Protein AF-A0A932UWD7-F1 (afdb_monomer_lite)

pLDDT: mean 77.22, std 14.96, range [39.22, 92.88]

Foldseek 3Di:
DPPPPVVVVVLVVLLVVLLVVLVVCVVVLVLVSSLVSLVVSCVSPVLDLPSLQSNLSSCVSVVNNVVSVVSVVSSVVSVVVVVVVVVVVVVVVVVVVVVVPPPPPDD

Secondary structure (DSSP, 8-state):
-----HHHHHHHHHHHHHHHHHHHHHHTT-HHHHHHHHHHHHHH-TT-SHHHHHHHHHHHHTT-HHHHHHHHHHHHHHHHHHHHHHHHHHHHHHHHHHHTS------

Radius of gyration: 20.07 Å; chains: 1; bounding box: 45×32×65 Å

Sequence (107 aa):
MIATDPERNTEFHHLEQLLRDARAHLDAQRWAAAAALLREAMTLDPLAEKPPELMAQAQEGLGHTVEAQKYHKLAKANRDEQWKRKVEAEIRSRHELVGGVVKHELP

Structure (mmCIF, N/CA/C/O backbone):
data_AF-A0A932UWD7-F1
#
_entry.id   AF-A0A932UWD7-F1
#
loop_
_atom_site.group_PDB
_atom_site.id
_atom_site.type_symbol
_atom_site.label_atom_id
_atom_site.label_alt_id
_atom_site.label_comp_id
_atom_site.label_asym_id
_atom_site.label_entity_id
_atom_site.label_seq_id
_atom_site.pdbx_PDB_ins_code
_atom_site.Cartn_x
_atom_site.Cartn_y
_atom_site.Cartn_z
_atom_site.occupancy
_atom_site.B_iso_or_equiv
_atom_site.auth_seq_id
_atom_site.auth_comp_id
_atom_site.auth_asym_id
_atom_site.auth_atom_id
_atom_site.pdbx_PDB_model_num
ATOM 1 N N . MET A 1 1 ? 10.223 -23.704 -26.786 1.00 39.22 1 MET A N 1
ATOM 2 C CA . MET A 1 1 ? 9.030 -23.667 -25.918 1.00 39.22 1 MET A CA 1
ATOM 3 C C . MET A 1 1 ? 9.488 -23.078 -24.603 1.00 39.22 1 MET A C 1
ATOM 5 O O . MET A 1 1 ? 10.263 -23.723 -23.913 1.00 39.22 1 MET A O 1
ATOM 9 N N . ILE A 1 2 ? 9.159 -21.814 -24.339 1.00 48.22 2 ILE A N 1
ATOM 10 C CA . ILE A 1 2 ? 9.487 -21.189 -23.055 1.00 48.22 2 ILE A CA 1
ATOM 11 C C . ILE A 1 2 ? 8.533 -21.846 -22.063 1.00 48.22 2 ILE A C 1
ATOM 13 O O . ILE A 1 2 ? 7.324 -21.674 -22.189 1.00 48.22 2 ILE A O 1
ATOM 17 N N . ALA A 1 3 ? 9.062 -22.691 -21.182 1.00 45.78 3 ALA A N 1
ATOM 18 C CA . ALA A 1 3 ? 8.310 -23.206 -20.052 1.00 45.78 3 ALA A CA 1
ATOM 19 C C . ALA A 1 3 ? 7.967 -21.996 -19.181 1.00 45.78 3 ALA A C 1
ATOM 21 O O . ALA A 1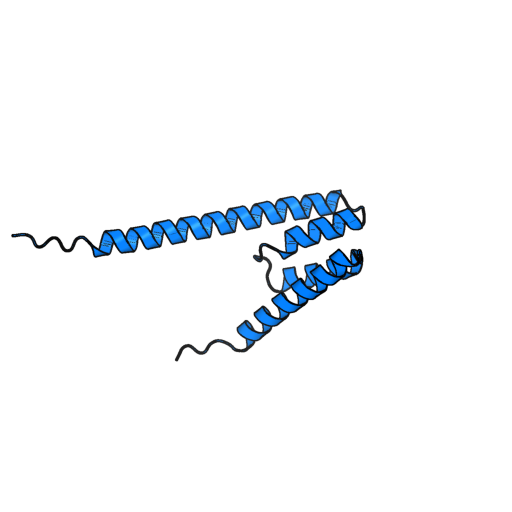 3 ? 8.801 -21.493 -18.435 1.00 45.78 3 ALA A O 1
ATOM 22 N N . THR A 1 4 ? 6.780 -21.437 -19.386 1.00 53.75 4 THR A N 1
ATOM 23 C CA . THR A 1 4 ? 6.223 -20.423 -18.505 1.00 53.75 4 THR A CA 1
ATOM 24 C C . THR A 1 4 ? 5.918 -21.147 -17.202 1.00 53.75 4 THR A C 1
ATOM 26 O O . THR A 1 4 ? 4.956 -21.908 -17.143 1.00 53.75 4 THR A O 1
ATOM 29 N N . ASP A 1 5 ? 6.796 -20.991 -16.212 1.00 55.09 5 ASP A N 1
ATOM 30 C CA . ASP A 1 5 ? 6.644 -21.539 -14.864 1.00 55.09 5 ASP A CA 1
ATOM 31 C C . ASP A 1 5 ? 5.194 -21.363 -14.369 1.00 55.09 5 ASP A C 1
ATOM 33 O O . ASP A 1 5 ? 4.750 -20.223 -14.177 1.00 55.09 5 ASP A O 1
ATOM 37 N N . PRO A 1 6 ? 4.423 -22.452 -14.183 1.00 58.97 6 PRO A N 1
ATOM 38 C CA . PRO A 1 6 ? 3.043 -22.359 -13.712 1.00 58.97 6 PRO A CA 1
ATOM 39 C C . PRO A 1 6 ? 2.968 -21.787 -12.290 1.00 58.97 6 PRO A C 1
ATOM 41 O O . PRO A 1 6 ? 1.971 -21.157 -11.937 1.00 58.97 6 PRO A O 1
ATOM 44 N N . GLU A 1 7 ? 4.036 -21.935 -11.500 1.00 57.88 7 GLU A N 1
ATOM 45 C CA . GLU A 1 7 ? 4.149 -21.361 -10.156 1.00 57.88 7 GLU A CA 1
ATOM 46 C C . GLU A 1 7 ? 4.166 -19.831 -10.206 1.00 57.88 7 GLU A C 1
ATOM 48 O O . GLU A 1 7 ? 3.309 -19.202 -9.588 1.00 57.88 7 GLU A O 1
ATOM 53 N N . ARG A 1 8 ? 4.993 -19.231 -11.077 1.00 55.97 8 ARG A N 1
ATOM 54 C CA . ARG A 1 8 ? 4.993 -17.773 -11.287 1.00 55.97 8 ARG A CA 1
ATOM 55 C C . ARG A 1 8 ? 3.626 -17.255 -11.711 1.00 55.97 8 ARG A C 1
ATOM 57 O O . ARG A 1 8 ? 3.178 -16.222 -11.226 1.00 55.97 8 ARG A O 1
ATOM 64 N N . ASN A 1 9 ? 2.941 -17.963 -12.608 1.00 61.06 9 ASN A N 1
ATOM 65 C CA . ASN A 1 9 ? 1.623 -17.531 -13.072 1.00 61.06 9 ASN A CA 1
ATOM 66 C C . ASN A 1 9 ? 0.576 -17.562 -11.941 1.00 61.06 9 ASN A C 1
ATOM 68 O O . ASN A 1 9 ? -0.303 -16.703 -11.889 1.00 61.06 9 ASN A O 1
ATOM 72 N N . THR A 1 10 ? 0.704 -18.510 -11.011 1.00 67.88 10 THR A N 1
ATOM 73 C CA . THR A 1 10 ? -0.186 -18.650 -9.850 1.00 67.88 10 THR A CA 1
ATOM 74 C C . THR A 1 10 ? 0.075 -17.560 -8.810 1.00 67.88 10 THR A C 1
ATOM 76 O O . THR A 1 10 ? -0.874 -16.961 -8.309 1.00 67.88 10 THR A O 1
ATOM 79 N N . GLU A 1 11 ? 1.341 -17.234 -8.539 1.00 72.19 11 GLU A N 1
ATOM 80 C CA . GLU A 1 11 ? 1.733 -16.157 -7.619 1.00 72.19 11 GLU A CA 1
ATOM 81 C C . GLU A 1 11 ? 1.246 -14.783 -8.102 1.00 72.19 11 GLU A C 1
ATOM 83 O O . GLU A 1 11 ? 0.709 -14.004 -7.312 1.00 72.19 11 GLU A O 1
ATOM 88 N N . PHE A 1 12 ? 1.342 -14.508 -9.410 1.00 73.25 12 PHE A N 1
ATOM 89 C CA . PHE A 1 12 ? 0.803 -13.279 -10.004 1.00 73.25 12 PHE A CA 1
ATOM 90 C C . PHE A 1 12 ? -0.721 -13.176 -9.853 1.00 73.25 12 PHE A C 1
ATOM 92 O O . PHE A 1 12 ? -1.224 -12.131 -9.440 1.00 73.25 12 PHE A O 1
ATOM 99 N N . HIS A 1 13 ? -1.459 -14.257 -10.127 1.00 78.75 13 HIS A N 1
ATOM 100 C CA . HIS A 1 13 ? -2.917 -14.271 -9.951 1.00 78.75 13 HIS A CA 1
ATOM 101 C C . HIS A 1 13 ? -3.312 -14.124 -8.476 1.00 78.75 13 HIS A C 1
ATOM 103 O O . HIS A 1 13 ? -4.279 -13.433 -8.153 1.00 78.75 13 HIS A O 1
ATOM 109 N N . HIS A 1 14 ? -2.546 -14.734 -7.572 1.00 83.50 14 HIS A N 1
ATOM 110 C CA . HIS A 1 14 ? -2.770 -14.634 -6.137 1.00 83.50 14 HIS A CA 1
ATOM 111 C C . HIS A 1 14 ? -2.550 -13.204 -5.621 1.00 83.50 14 HIS A C 1
ATOM 113 O O . HIS A 1 14 ? -3.391 -12.679 -4.888 1.00 83.50 14 HIS A O 1
ATOM 119 N N . LEU A 1 15 ? -1.486 -12.532 -6.073 1.00 85.25 15 LEU A N 1
ATOM 120 C CA . LEU A 1 15 ? -1.225 -11.124 -5.772 1.00 85.25 15 LEU A CA 1
ATOM 121 C C . LEU A 1 15 ? -2.356 -10.210 -6.265 1.00 85.25 15 LEU A C 1
ATOM 123 O O . LEU A 1 15 ? -2.815 -9.338 -5.523 1.00 85.25 15 LEU A O 1
ATOM 127 N N . GLU A 1 16 ? -2.822 -10.394 -7.504 1.00 85.81 16 GLU A N 1
ATOM 128 C CA . GLU A 1 16 ? -3.934 -9.605 -8.046 1.00 85.81 16 GLU A CA 1
ATOM 129 C C . GLU A 1 16 ? -5.218 -9.788 -7.232 1.00 85.81 16 GLU A C 1
ATOM 131 O O . GLU A 1 16 ? -5.937 -8.816 -6.978 1.00 85.81 16 GLU A O 1
ATOM 136 N N . GLN A 1 17 ? -5.489 -11.014 -6.785 1.00 88.81 17 GLN A N 1
ATOM 137 C CA . GLN A 1 17 ? -6.650 -11.319 -5.961 1.00 88.81 17 GLN A CA 1
ATOM 138 C C . GLN A 1 17 ? -6.552 -10.662 -4.576 1.00 88.81 17 GLN A C 1
ATOM 140 O O . GLN A 1 17 ? -7.492 -9.981 -4.165 1.00 88.81 17 GLN A O 1
ATOM 145 N N . LEU A 1 18 ? -5.392 -10.745 -3.916 1.00 90.31 18 LEU A N 1
ATOM 146 C CA . LEU A 1 18 ? -5.129 -10.064 -2.641 1.00 90.31 18 LEU A CA 1
ATOM 147 C C . LEU A 1 18 ? -5.306 -8.545 -2.748 1.00 90.31 18 LEU A C 1
ATOM 149 O O . LEU A 1 18 ? -5.923 -7.927 -1.880 1.00 90.31 18 LEU A O 1
ATOM 153 N N . LEU A 1 19 ? -4.810 -7.930 -3.825 1.00 88.88 19 LEU A N 1
ATOM 154 C CA . LEU A 1 19 ? -4.974 -6.494 -4.066 1.00 88.88 19 LEU A CA 1
ATOM 155 C C . LEU A 1 19 ? -6.440 -6.107 -4.290 1.00 88.88 19 LEU A C 1
ATOM 157 O O . LEU A 1 19 ? -6.877 -5.043 -3.841 1.00 88.88 19 LEU A O 1
ATOM 161 N N . ARG A 1 20 ? -7.203 -6.959 -4.979 1.00 90.56 20 ARG A N 1
ATOM 162 C CA . ARG A 1 20 ? -8.631 -6.748 -5.225 1.00 90.56 20 ARG A CA 1
ATOM 163 C C . ARG A 1 20 ? -9.438 -6.821 -3.932 1.00 90.56 20 ARG A C 1
ATOM 165 O O . ARG A 1 20 ? -10.239 -5.924 -3.674 1.00 90.56 20 ARG A O 1
ATOM 172 N N . ASP A 1 21 ? -9.180 -7.833 -3.111 1.00 91.31 21 ASP A N 1
ATOM 173 C CA . ASP A 1 21 ? -9.848 -8.008 -1.822 1.00 91.31 21 ASP A CA 1
ATOM 174 C C . ASP A 1 21 ? -9.462 -6.886 -0.854 1.00 91.31 21 ASP A C 1
ATOM 176 O O . ASP A 1 21 ? -10.334 -6.270 -0.236 1.00 91.31 21 ASP A O 1
ATOM 180 N N . ALA A 1 22 ? -8.178 -6.517 -0.793 1.00 90.00 22 ALA A N 1
ATOM 181 C CA . ALA A 1 22 ? -7.719 -5.377 -0.005 1.00 90.00 22 ALA A CA 1
ATOM 182 C C . ALA A 1 22 ? -8.447 -4.083 -0.393 1.00 90.00 22 ALA A C 1
ATOM 184 O O . ALA A 1 22 ? -8.866 -3.328 0.486 1.00 90.00 22 ALA A O 1
ATOM 185 N N . ARG A 1 23 ? -8.655 -3.838 -1.694 1.00 90.44 23 ARG A N 1
ATOM 186 C CA . ARG A 1 23 ? -9.404 -2.671 -2.178 1.00 90.44 23 ARG A CA 1
ATOM 187 C C . ARG A 1 23 ? -10.862 -2.701 -1.725 1.00 90.44 23 ARG A C 1
ATOM 189 O O . ARG A 1 23 ? -11.340 -1.701 -1.201 1.00 90.44 23 ARG A O 1
ATOM 196 N N . ALA A 1 24 ? -11.531 -3.846 -1.843 1.00 92.88 24 ALA A N 1
ATOM 197 C CA . ALA A 1 24 ? -12.899 -4.008 -1.355 1.00 92.88 24 ALA A CA 1
ATOM 198 C C . ALA A 1 24 ? -13.000 -3.755 0.163 1.00 92.88 24 ALA A C 1
ATOM 200 O O . ALA A 1 24 ? -13.954 -3.138 0.637 1.00 92.88 24 ALA A O 1
ATOM 201 N N . HIS A 1 25 ? -11.992 -4.177 0.932 1.00 91.19 25 HIS A N 1
ATOM 202 C CA . HIS A 1 25 ? -11.908 -3.887 2.361 1.00 91.19 25 HIS A CA 1
ATOM 203 C C . HIS A 1 25 ? -11.653 -2.404 2.663 1.00 91.19 25 HIS A C 1
ATOM 205 O O . HIS A 1 25 ? -12.248 -1.893 3.611 1.00 91.19 25 HIS A O 1
ATOM 211 N N . LEU A 1 26 ? -10.830 -1.706 1.872 1.00 90.00 26 LEU A N 1
ATOM 212 C CA . LEU A 1 26 ? -10.634 -0.253 1.990 1.00 90.00 26 LEU A CA 1
ATOM 213 C C . LEU A 1 26 ? -11.933 0.515 1.719 1.00 90.00 26 LEU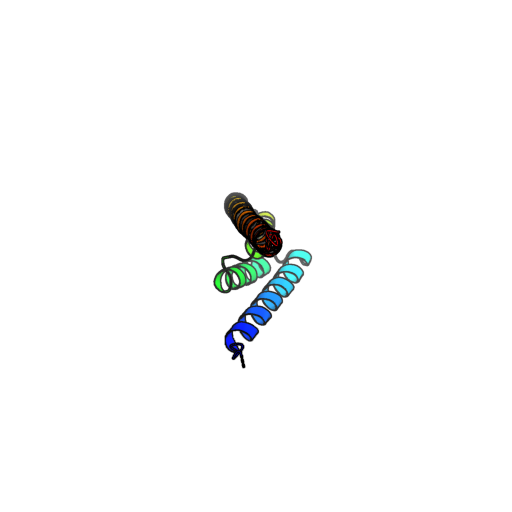 A C 1
ATOM 215 O O . LEU A 1 26 ? -12.298 1.381 2.509 1.00 90.00 26 LEU A O 1
ATOM 219 N N . ASP A 1 27 ? -12.657 0.161 0.655 1.00 91.00 27 ASP A N 1
ATOM 220 C CA . ASP A 1 27 ? -13.936 0.796 0.308 1.00 91.00 27 ASP A CA 1
ATOM 221 C C . ASP A 1 27 ? -15.002 0.544 1.391 1.00 91.00 27 ASP A C 1
ATOM 223 O O . ASP A 1 27 ? -15.807 1.420 1.705 1.00 91.00 27 ASP A O 1
ATOM 227 N N . ALA A 1 28 ? -14.960 -0.625 2.038 1.00 92.81 28 ALA A N 1
ATOM 228 C CA . ALA A 1 28 ? -15.797 -0.961 3.189 1.00 92.81 28 ALA A CA 1
ATOM 229 C C . ALA A 1 28 ? -15.289 -0.390 4.532 1.00 92.81 28 ALA A C 1
ATOM 231 O O . ALA A 1 28 ? -15.812 -0.770 5.582 1.00 92.81 28 ALA A O 1
ATOM 232 N N . GLN A 1 29 ? -14.257 0.465 4.528 1.00 90.31 29 GLN A N 1
ATOM 233 C CA . GLN A 1 29 ? -13.607 1.042 5.718 1.00 90.31 29 GLN A CA 1
ATOM 234 C C . GLN A 1 29 ? -13.077 0.001 6.724 1.00 90.31 29 GLN A C 1
ATOM 236 O O . GLN A 1 29 ? -12.881 0.275 7.909 1.00 90.31 29 GLN A O 1
ATOM 241 N N . ARG A 1 30 ? -12.812 -1.224 6.265 1.00 92.25 30 ARG A N 1
ATOM 242 C CA . ARG A 1 30 ? -12.235 -2.316 7.060 1.00 92.25 30 ARG A CA 1
ATOM 243 C C . ARG A 1 30 ? -10.712 -2.237 7.021 1.00 92.25 30 ARG A C 1
ATOM 245 O O . ARG A 1 30 ? -10.040 -3.133 6.510 1.00 92.25 30 ARG A O 1
ATOM 252 N N . TRP A 1 31 ? -10.170 -1.164 7.586 1.00 90.19 31 TRP A N 1
ATOM 253 C CA . TRP A 1 31 ? -8.754 -0.803 7.479 1.00 90.19 31 TRP A CA 1
ATOM 254 C C . TRP A 1 31 ? -7.792 -1.890 7.978 1.00 90.19 31 TRP A C 1
ATOM 256 O O . TRP A 1 31 ? -6.807 -2.193 7.312 1.00 90.19 31 TRP A O 1
ATOM 266 N N . ALA A 1 32 ? -8.100 -2.537 9.107 1.00 90.44 32 ALA A N 1
ATOM 267 C CA . ALA A 1 32 ? -7.262 -3.603 9.664 1.00 90.44 32 ALA A CA 1
ATOM 268 C C . ALA A 1 32 ? -7.207 -4.850 8.762 1.00 90.44 32 ALA A C 1
ATOM 270 O O . ALA A 1 32 ? -6.145 -5.444 8.589 1.00 90.44 32 ALA A O 1
ATOM 271 N N . ALA A 1 33 ? -8.340 -5.223 8.156 1.00 90.62 33 ALA A N 1
ATOM 272 C CA . ALA A 1 33 ? -8.409 -6.351 7.227 1.00 90.62 33 ALA A CA 1
ATOM 273 C C . ALA A 1 33 ? -7.664 -6.038 5.922 1.00 90.62 33 ALA A C 1
ATOM 275 O O . ALA A 1 33 ? -6.889 -6.862 5.443 1.00 90.62 33 ALA A O 1
ATOM 276 N N . ALA A 1 34 ? -7.830 -4.818 5.397 1.00 91.25 34 ALA A N 1
ATOM 277 C CA . ALA A 1 34 ? -7.072 -4.352 4.241 1.00 91.25 34 ALA A CA 1
ATOM 278 C C . ALA A 1 34 ? -5.557 -4.376 4.508 1.00 91.25 34 ALA A C 1
ATOM 280 O O . ALA A 1 34 ? -4.799 -4.879 3.686 1.00 91.25 34 ALA A O 1
ATOM 281 N N . ALA A 1 35 ? -5.112 -3.902 5.676 1.00 90.25 35 ALA A N 1
ATOM 282 C CA . ALA A 1 35 ? -3.697 -3.886 6.043 1.00 90.25 35 ALA A CA 1
ATOM 283 C C . ALA A 1 35 ? -3.076 -5.294 6.123 1.00 90.25 35 ALA A C 1
ATOM 285 O O . ALA A 1 35 ? -1.918 -5.476 5.745 1.00 90.25 35 ALA A O 1
ATOM 286 N N . ALA A 1 36 ? -3.832 -6.295 6.588 1.00 92.00 36 ALA A N 1
ATOM 287 C CA . ALA A 1 36 ? -3.373 -7.683 6.624 1.00 92.00 36 ALA A CA 1
ATOM 288 C C . ALA A 1 36 ? -3.136 -8.237 5.209 1.00 92.00 36 ALA A C 1
ATOM 290 O O . ALA A 1 36 ? -2.048 -8.735 4.923 1.00 92.00 36 ALA A O 1
ATOM 291 N N . LEU A 1 37 ? -4.108 -8.053 4.310 1.00 91.50 37 LEU A N 1
ATOM 292 C CA . LEU A 1 37 ? -4.019 -8.493 2.912 1.00 91.50 37 LEU A CA 1
ATOM 293 C C . LEU A 1 37 ? -2.892 -7.777 2.154 1.00 91.50 37 LEU A C 1
ATOM 295 O O . LEU A 1 37 ? -2.169 -8.387 1.372 1.00 91.50 37 LEU A O 1
ATOM 299 N N . LEU A 1 38 ? -2.697 -6.482 2.414 1.00 89.69 38 LEU A N 1
ATOM 300 C CA . LEU A 1 38 ? -1.634 -5.697 1.783 1.00 89.69 38 LEU A CA 1
ATOM 301 C C . LEU A 1 38 ? -0.241 -6.108 2.261 1.00 89.69 38 LEU A C 1
ATOM 303 O O . LEU A 1 38 ? 0.696 -6.102 1.467 1.00 89.69 38 LEU A O 1
ATOM 307 N N . ARG A 1 39 ? -0.090 -6.511 3.527 1.00 89.62 39 ARG A N 1
ATOM 308 C CA . ARG A 1 39 ? 1.175 -7.059 4.036 1.00 89.62 39 ARG A CA 1
ATOM 309 C C . ARG A 1 39 ? 1.527 -8.387 3.357 1.00 89.62 39 ARG A C 1
ATOM 311 O O . ARG A 1 39 ? 2.697 -8.621 3.058 1.00 89.62 39 ARG A O 1
ATOM 318 N N . GLU A 1 40 ? 0.532 -9.225 3.092 1.00 88.88 40 GLU A N 1
ATOM 319 C CA . GLU A 1 40 ? 0.709 -10.478 2.354 1.00 88.88 40 GLU A CA 1
ATOM 320 C C . GLU A 1 40 ? 1.080 -10.205 0.889 1.00 88.88 40 GLU A C 1
ATOM 322 O O . GLU A 1 40 ? 2.089 -10.712 0.402 1.00 88.88 40 GLU A O 1
ATOM 327 N N . ALA A 1 41 ? 0.380 -9.272 0.237 1.00 87.69 41 ALA A N 1
ATOM 328 C CA . ALA A 1 41 ? 0.710 -8.809 -1.111 1.00 87.69 41 ALA A CA 1
ATOM 329 C C . ALA A 1 41 ? 2.146 -8.254 -1.219 1.00 87.69 41 ALA A C 1
ATOM 331 O O . ALA A 1 41 ? 2.863 -8.579 -2.161 1.00 87.69 41 ALA A O 1
ATOM 332 N N . MET A 1 42 ? 2.602 -7.468 -0.236 1.00 85.31 42 MET A N 1
ATOM 333 C CA . MET A 1 42 ? 3.981 -6.952 -0.184 1.00 85.31 42 MET A CA 1
ATOM 334 C C . MET A 1 42 ? 5.034 -8.040 0.058 1.00 85.31 42 MET A C 1
ATOM 336 O O . MET A 1 42 ? 6.204 -7.827 -0.250 1.00 85.31 42 MET A O 1
ATOM 340 N N . THR A 1 43 ? 4.645 -9.177 0.638 1.00 86.69 43 THR A N 1
ATOM 341 C CA . THR A 1 43 ? 5.546 -10.320 0.849 1.00 86.69 43 THR A CA 1
ATOM 342 C C . THR A 1 43 ? 5.729 -11.111 -0.444 1.00 86.69 43 THR A C 1
ATOM 344 O O . THR A 1 43 ? 6.835 -11.566 -0.722 1.00 86.69 43 THR A O 1
ATOM 347 N N . LEU A 1 44 ? 4.663 -11.229 -1.241 1.00 84.31 44 LEU A N 1
ATOM 348 C CA . LEU A 1 44 ? 4.689 -11.878 -2.552 1.00 84.31 44 LEU A CA 1
ATOM 349 C C . LEU A 1 44 ? 5.424 -11.033 -3.597 1.00 84.31 44 LEU A C 1
ATOM 351 O O . LEU A 1 44 ? 6.265 -11.552 -4.324 1.00 84.31 44 LEU A O 1
ATOM 355 N N . ASP A 1 45 ? 5.140 -9.728 -3.654 1.00 79.75 45 ASP A N 1
ATOM 356 C CA . ASP A 1 45 ? 5.842 -8.796 -4.539 1.00 79.75 45 ASP A CA 1
ATOM 357 C C . ASP A 1 45 ? 6.199 -7.483 -3.816 1.00 79.75 45 ASP A C 1
ATOM 359 O O . ASP A 1 45 ? 5.401 -6.537 -3.768 1.00 79.75 45 ASP A O 1
ATOM 363 N N . PRO A 1 46 ? 7.431 -7.385 -3.284 1.00 73.25 46 PRO A N 1
ATOM 364 C CA . PRO A 1 46 ? 7.926 -6.175 -2.630 1.00 73.25 46 PRO A CA 1
ATOM 365 C C . PRO A 1 46 ? 8.095 -4.975 -3.578 1.00 73.25 46 PRO A C 1
ATOM 367 O O . PRO A 1 46 ? 8.174 -3.832 -3.118 1.00 73.25 46 PRO A O 1
ATOM 370 N N . LEU A 1 47 ? 8.195 -5.217 -4.892 1.00 70.00 47 LEU A N 1
ATOM 371 C CA . LEU A 1 47 ? 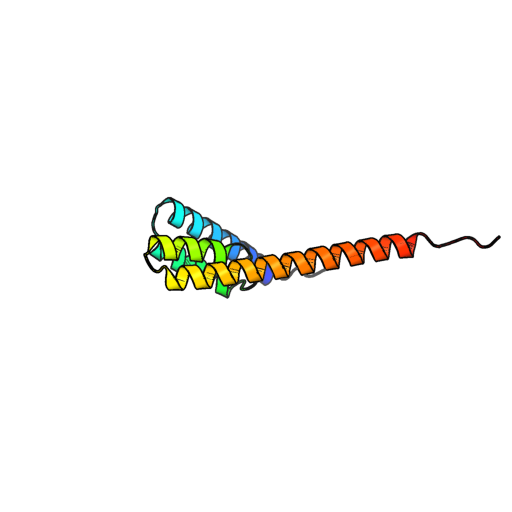8.459 -4.195 -5.911 1.00 70.00 47 LEU A CA 1
ATOM 372 C C . LEU A 1 47 ? 7.180 -3.665 -6.572 1.00 70.00 47 LEU A C 1
ATOM 374 O O . LEU A 1 47 ? 7.239 -2.723 -7.373 1.00 70.00 47 LEU A O 1
ATOM 378 N N . ALA A 1 48 ? 6.022 -4.229 -6.230 1.00 73.25 48 ALA A N 1
ATOM 379 C CA . ALA A 1 48 ? 4.741 -3.751 -6.712 1.00 73.25 48 ALA A CA 1
ATOM 380 C C . ALA A 1 48 ? 4.482 -2.297 -6.261 1.00 73.25 48 ALA A C 1
ATOM 382 O O . ALA A 1 48 ? 4.700 -1.915 -5.109 1.00 73.25 48 ALA A O 1
ATOM 383 N N . GLU A 1 49 ? 3.988 -1.464 -7.184 1.00 68.12 49 GLU A N 1
ATOM 384 C CA . GLU A 1 49 ? 3.756 -0.028 -6.938 1.00 68.12 49 GLU A CA 1
ATOM 385 C C . GLU A 1 49 ? 2.527 0.210 -6.041 1.00 68.12 49 GLU A C 1
ATOM 387 O O . GLU A 1 49 ? 2.508 1.114 -5.210 1.00 68.12 49 GLU A O 1
ATOM 392 N N . LYS A 1 50 ? 1.502 -0.639 -6.186 1.00 75.81 50 LYS A N 1
ATOM 393 C CA . LYS A 1 50 ? 0.179 -0.459 -5.567 1.00 75.81 50 LYS A CA 1
ATOM 394 C C . LYS A 1 50 ? 0.105 -0.824 -4.075 1.00 75.81 50 LYS A C 1
ATOM 396 O O . LYS A 1 50 ? -0.539 -0.074 -3.340 1.00 75.81 50 LYS A O 1
ATOM 401 N N . PRO A 1 51 ? 0.704 -1.930 -3.586 1.00 82.25 51 PRO A N 1
ATOM 402 C CA . PRO A 1 51 ? 0.535 -2.341 -2.192 1.00 82.25 51 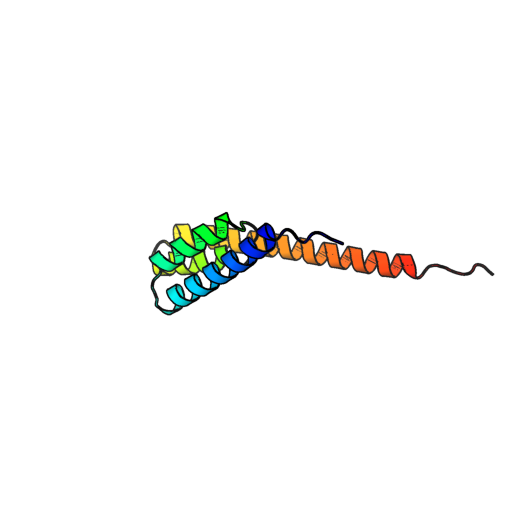PRO A CA 1
ATOM 403 C C . PRO A 1 51 ? 0.998 -1.305 -1.149 1.00 82.25 51 PRO A C 1
ATOM 405 O O . PRO A 1 51 ? 0.238 -1.063 -0.211 1.00 82.25 51 PRO A O 1
ATOM 408 N N . PRO A 1 52 ? 2.162 -0.631 -1.292 1.00 85.19 52 PRO A N 1
ATOM 409 C CA . PRO A 1 52 ? 2.607 0.371 -0.321 1.00 85.19 52 PRO A CA 1
ATOM 410 C C . PRO A 1 52 ? 1.687 1.598 -0.253 1.00 85.19 52 PRO A C 1
ATOM 412 O O . PRO A 1 52 ? 1.456 2.136 0.827 1.00 85.19 52 PRO A O 1
ATOM 415 N N . GLU A 1 53 ? 1.142 2.037 -1.391 1.00 86.12 53 GLU A N 1
ATOM 416 C CA . GLU A 1 53 ? 0.231 3.186 -1.463 1.00 86.12 53 GLU A CA 1
ATOM 417 C C . GLU A 1 53 ? -1.104 2.882 -0.767 1.00 86.12 53 GLU A C 1
ATOM 419 O O . GLU A 1 53 ? -1.571 3.657 0.069 1.00 86.12 53 GLU A O 1
ATOM 424 N N . LEU A 1 54 ? -1.674 1.704 -1.033 1.00 87.00 54 LEU A N 1
ATOM 425 C CA . LEU A 1 54 ? -2.890 1.230 -0.367 1.00 87.00 54 LEU A CA 1
ATOM 426 C C . LEU A 1 54 ? -2.664 0.984 1.133 1.00 87.00 54 LEU A C 1
ATOM 428 O O . LEU A 1 54 ? -3.565 1.207 1.941 1.00 87.00 54 LEU A O 1
ATOM 432 N N . MET A 1 55 ? -1.460 0.548 1.519 1.00 88.25 55 MET A N 1
ATOM 433 C CA . MET A 1 55 ? -1.104 0.306 2.919 1.00 88.25 55 MET A CA 1
ATOM 434 C C . MET A 1 55 ? -1.009 1.618 3.692 1.00 88.25 55 MET A C 1
ATOM 436 O O . MET A 1 55 ? -1.460 1.686 4.834 1.00 88.25 55 MET A O 1
ATOM 440 N N . ALA A 1 56 ?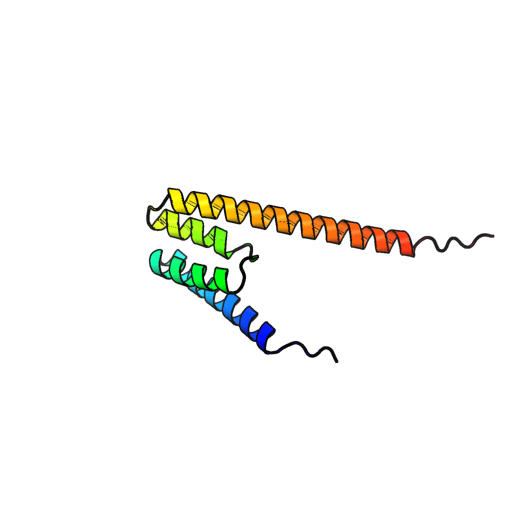 -0.483 2.676 3.068 1.00 88.06 56 ALA A N 1
ATOM 441 C CA . ALA A 1 56 ? -0.494 4.008 3.657 1.00 88.06 56 ALA A CA 1
ATOM 442 C C . ALA A 1 56 ? -1.933 4.461 3.953 1.00 88.06 56 ALA A C 1
ATOM 444 O O . ALA A 1 56 ? -2.233 4.797 5.096 1.00 88.06 56 ALA A O 1
ATOM 445 N N . GLN A 1 57 ? -2.838 4.329 2.977 1.00 88.56 57 GLN A N 1
ATOM 446 C CA . GLN A 1 57 ? -4.256 4.666 3.139 1.00 88.56 57 GLN A CA 1
ATOM 447 C C . GLN A 1 57 ? -4.936 3.848 4.255 1.00 88.56 57 GLN A C 1
ATOM 449 O O . GLN A 1 57 ? -5.697 4.394 5.055 1.00 88.56 57 GLN A O 1
ATOM 454 N N . ALA A 1 58 ? -4.641 2.546 4.351 1.00 90.06 58 ALA A N 1
ATOM 455 C CA . ALA A 1 58 ? -5.151 1.697 5.430 1.00 90.06 58 ALA A CA 1
ATOM 456 C C . ALA A 1 58 ? -4.676 2.179 6.813 1.00 90.06 58 ALA A C 1
ATOM 458 O O . ALA A 1 58 ? -5.461 2.240 7.757 1.00 90.06 58 ALA A O 1
ATOM 459 N N . GLN A 1 59 ? -3.397 2.544 6.936 1.00 90.19 59 GLN A N 1
ATOM 460 C CA . GLN A 1 59 ? -2.816 3.022 8.192 1.00 90.19 59 GLN A CA 1
ATOM 461 C C . GLN A 1 59 ? -3.339 4.409 8.587 1.00 90.19 59 GLN A C 1
ATOM 463 O O . GLN A 1 59 ? -3.550 4.659 9.773 1.00 90.19 59 GLN A O 1
ATOM 468 N N . GLU A 1 60 ? -3.617 5.292 7.622 1.00 88.44 60 GLU A N 1
ATOM 469 C CA . GLU A 1 60 ? -4.300 6.566 7.888 1.00 88.44 60 GLU A CA 1
ATOM 470 C C . GLU A 1 60 ? -5.705 6.339 8.453 1.00 88.44 60 GLU A C 1
ATOM 472 O O . GLU A 1 60 ? -6.063 6.952 9.458 1.00 88.44 60 GLU A O 1
ATOM 477 N N . GLY A 1 61 ? -6.468 5.401 7.878 1.00 85.56 61 GLY A N 1
ATOM 478 C CA . GLY A 1 61 ? -7.793 5.018 8.376 1.00 85.56 61 GLY A CA 1
ATOM 479 C C . GLY A 1 61 ? -7.781 4.404 9.784 1.00 85.56 61 GLY A C 1
ATOM 480 O O . GLY A 1 61 ? -8.752 4.546 10.526 1.00 85.56 61 GLY A O 1
ATOM 481 N N . LEU A 1 62 ? -6.671 3.772 10.183 1.00 88.25 62 LEU A N 1
ATOM 482 C CA . LEU A 1 62 ? -6.440 3.267 11.545 1.00 88.25 62 LEU A CA 1
ATOM 483 C C . LEU A 1 62 ? -5.953 4.346 12.528 1.00 88.25 62 LEU A C 1
ATOM 485 O O . LEU A 1 62 ? -5.850 4.078 13.723 1.00 88.25 62 LEU A O 1
ATOM 489 N N . GLY A 1 63 ? -5.636 5.556 12.056 1.00 87.94 63 GLY A N 1
ATOM 490 C CA . GLY A 1 63 ? -5.046 6.619 12.874 1.00 87.94 63 GLY A CA 1
ATOM 491 C C . GLY A 1 63 ? -3.538 6.466 13.119 1.00 87.94 63 GLY A C 1
ATOM 492 O O . GLY A 1 63 ? -2.953 7.236 13.881 1.00 87.94 63 GLY A O 1
ATOM 493 N N . HIS A 1 64 ? -2.872 5.518 12.456 1.00 89.38 64 HIS A N 1
ATOM 494 C CA . HIS A 1 64 ? -1.430 5.274 12.559 1.00 89.38 64 HIS A CA 1
ATOM 495 C 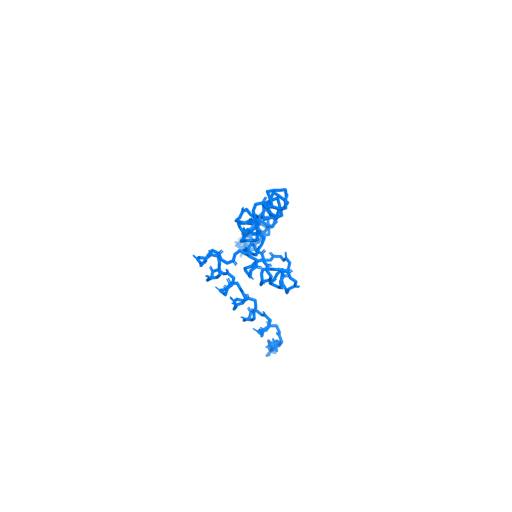C . HIS A 1 64 ? -0.634 6.156 11.583 1.00 89.38 64 HIS A C 1
ATOM 497 O O . HIS A 1 64 ? 0.061 5.688 10.678 1.00 89.38 64 HIS A O 1
ATOM 503 N N . THR A 1 65 ? -0.709 7.470 11.777 1.00 83.44 65 THR A N 1
ATOM 504 C CA . THR A 1 65 ? -0.139 8.477 10.861 1.00 83.44 65 THR A CA 1
ATOM 505 C C . THR A 1 65 ? 1.378 8.359 10.660 1.00 83.44 65 THR A C 1
ATOM 507 O O . THR A 1 65 ? 1.880 8.609 9.564 1.00 83.44 65 THR A O 1
ATOM 510 N N . VAL A 1 66 ? 2.129 7.925 11.678 1.00 87.44 66 VAL A N 1
ATOM 511 C CA . VAL A 1 66 ? 3.586 7.711 11.570 1.00 87.44 66 VAL A CA 1
ATOM 512 C C . VAL A 1 66 ? 3.913 6.533 10.650 1.00 87.44 66 VAL A C 1
ATOM 514 O O . VAL A 1 66 ? 4.851 6.610 9.856 1.00 87.44 66 VAL A O 1
ATOM 517 N N . GLU A 1 67 ? 3.157 5.439 10.738 1.00 84.88 67 GLU A N 1
ATOM 518 C CA . GLU A 1 67 ? 3.334 4.290 9.847 1.00 84.88 67 GLU A CA 1
ATOM 519 C C . GLU A 1 67 ? 2.872 4.618 8.431 1.00 84.88 67 GLU A C 1
ATOM 521 O O . GLU A 1 67 ? 3.603 4.330 7.484 1.00 84.88 67 GLU A O 1
ATOM 526 N N . ALA A 1 68 ? 1.743 5.312 8.277 1.00 86.06 68 ALA A N 1
ATOM 527 C CA . ALA A 1 68 ? 1.276 5.788 6.978 1.00 86.06 68 ALA A CA 1
ATOM 528 C C . ALA A 1 68 ? 2.343 6.615 6.242 1.00 86.06 68 ALA A C 1
ATOM 530 O O . ALA A 1 68 ? 2.638 6.359 5.076 1.00 86.06 68 ALA A O 1
ATOM 531 N N . GLN A 1 69 ? 3.016 7.542 6.934 1.00 86.44 69 GLN A N 1
ATOM 532 C CA . GLN A 1 69 ? 4.109 8.321 6.343 1.00 86.44 69 GLN A CA 1
ATOM 533 C C . GLN A 1 69 ? 5.293 7.459 5.889 1.00 86.44 69 GLN A C 1
ATOM 535 O O . GLN A 1 69 ? 5.921 7.768 4.872 1.00 86.44 69 GLN A O 1
ATOM 540 N N . LYS A 1 70 ? 5.620 6.382 6.616 1.00 88.75 70 LYS A N 1
ATOM 541 C CA . LYS A 1 70 ? 6.666 5.438 6.188 1.00 88.75 70 LYS A CA 1
ATOM 542 C C . LYS A 1 70 ? 6.266 4.758 4.881 1.00 88.75 70 LYS A C 1
ATOM 544 O O . LYS A 1 70 ? 7.077 4.715 3.957 1.00 88.75 70 LYS A O 1
ATOM 549 N N . TYR A 1 71 ? 5.020 4.301 4.778 1.00 85.25 71 TYR A N 1
ATOM 550 C CA . TYR A 1 71 ? 4.516 3.657 3.567 1.00 85.25 71 TYR A CA 1
ATOM 551 C C . TYR A 1 71 ? 4.370 4.633 2.392 1.00 85.25 71 TYR A C 1
ATOM 553 O O . TYR A 1 71 ? 4.718 4.267 1.276 1.00 85.25 71 TYR A O 1
ATOM 561 N N . HIS A 1 72 ? 4.013 5.902 2.620 1.00 85.12 72 HIS A N 1
ATOM 562 C CA . HIS A 1 72 ? 4.050 6.930 1.571 1.00 85.12 72 HIS A CA 1
ATOM 563 C C . HIS A 1 72 ? 5.458 7.168 1.019 1.00 85.12 72 HIS A C 1
ATOM 565 O O . HIS A 1 72 ? 5.637 7.308 -0.192 1.00 85.12 72 HIS A O 1
ATOM 571 N N . LYS A 1 73 ? 6.476 7.199 1.889 1.00 86.44 73 LYS A N 1
ATOM 572 C CA . LYS A 1 73 ? 7.873 7.311 1.445 1.00 86.44 73 LYS A CA 1
ATOM 573 C C . LYS A 1 73 ? 8.292 6.096 0.620 1.00 86.44 73 LYS A C 1
ATOM 575 O O . LYS A 1 73 ? 8.945 6.271 -0.404 1.00 86.44 73 LYS A O 1
ATOM 580 N N . LEU A 1 74 ? 7.887 4.897 1.041 1.00 85.06 74 LEU A N 1
ATOM 581 C CA . LEU A 1 74 ? 8.166 3.659 0.315 1.00 85.06 74 LEU A CA 1
ATOM 582 C C . LEU A 1 74 ? 7.467 3.629 -1.052 1.00 85.06 74 LEU A C 1
ATOM 584 O O . LEU A 1 74 ? 8.109 3.339 -2.054 1.00 85.06 74 LEU A O 1
ATOM 588 N N . ALA A 1 75 ? 6.189 4.012 -1.113 1.00 84.31 75 ALA A N 1
ATOM 589 C CA . ALA A 1 75 ? 5.430 4.113 -2.358 1.00 84.31 75 ALA A CA 1
ATOM 590 C C . ALA A 1 75 ? 6.103 5.074 -3.350 1.00 84.31 75 ALA A C 1
ATOM 592 O O . ALA A 1 75 ? 6.271 4.751 -4.525 1.00 84.31 75 ALA A O 1
ATOM 593 N N . LYS A 1 76 ? 6.560 6.237 -2.863 1.00 84.19 76 LYS A N 1
ATOM 594 C CA . LYS A 1 76 ? 7.296 7.204 -3.683 1.00 84.19 76 LYS A CA 1
ATOM 595 C C . LYS A 1 76 ? 8.615 6.626 -4.207 1.00 84.19 76 LYS A C 1
ATOM 597 O O . LYS A 1 76 ? 8.904 6.776 -5.388 1.00 84.19 76 LYS A O 1
ATOM 602 N N . ALA A 1 77 ? 9.388 5.954 -3.354 1.00 84.50 77 ALA A N 1
ATOM 603 C CA . ALA A 1 77 ? 10.648 5.330 -3.755 1.00 84.50 77 ALA A CA 1
ATOM 604 C C . ALA A 1 77 ? 10.439 4.244 -4.826 1.00 84.50 77 ALA A C 1
ATOM 606 O O . ALA A 1 77 ? 11.147 4.248 -5.833 1.00 84.50 77 ALA A O 1
ATOM 607 N N . ASN A 1 78 ? 9.428 3.383 -4.658 1.00 82.50 78 ASN A N 1
ATOM 608 C CA . ASN A 1 78 ? 9.085 2.353 -5.642 1.00 82.50 78 ASN A CA 1
ATOM 609 C C . ASN A 1 78 ? 8.665 2.973 -6.982 1.00 82.50 78 ASN A C 1
ATOM 611 O O . ASN A 1 78 ? 9.125 2.526 -8.033 1.00 82.50 78 ASN A O 1
ATOM 615 N N . ARG A 1 79 ? 7.845 4.033 -6.966 1.00 78.69 79 ARG A N 1
ATOM 616 C CA . ARG A 1 79 ? 7.455 4.752 -8.189 1.00 78.69 79 ARG A CA 1
ATOM 617 C C . ARG A 1 79 ? 8.660 5.376 -8.898 1.00 78.69 79 ARG A C 1
ATOM 619 O O . ARG A 1 79 ? 8.769 5.256 -10.117 1.00 78.69 79 ARG A O 1
ATOM 626 N N . ASP A 1 80 ? 9.571 6.007 -8.160 1.00 82.00 80 ASP A N 1
ATOM 627 C CA . ASP A 1 80 ? 10.784 6.605 -8.732 1.00 82.00 80 ASP A CA 1
ATOM 628 C C . ASP A 1 80 ? 11.702 5.535 -9.353 1.00 82.00 80 ASP A C 1
ATOM 630 O O . ASP A 1 80 ? 12.272 5.748 -10.427 1.00 82.00 80 ASP A O 1
ATOM 634 N N . GLU A 1 81 ? 11.837 4.368 -8.717 1.00 81.00 81 GLU A N 1
ATOM 635 C CA . GLU A 1 81 ? 12.626 3.254 -9.250 1.00 81.00 81 GLU A CA 1
ATOM 636 C C . GLU A 1 81 ? 11.993 2.650 -10.511 1.00 81.00 81 GLU A C 1
ATOM 638 O O . GLU A 1 81 ? 12.689 2.420 -11.504 1.00 81.00 81 GLU A O 1
ATOM 643 N N . GLN A 1 82 ? 10.673 2.456 -10.525 1.00 75.56 82 GLN A N 1
ATOM 644 C CA . GLN A 1 82 ? 9.970 1.991 -11.721 1.00 75.56 82 GLN A CA 1
ATOM 645 C C . GLN A 1 82 ? 10.044 3.004 -12.864 1.00 75.56 82 GLN A C 1
ATOM 647 O O . GLN A 1 82 ? 10.266 2.617 -14.014 1.00 75.56 82 GLN A O 1
ATOM 652 N N . TRP A 1 83 ? 9.925 4.300 -12.564 1.00 81.44 83 TRP A N 1
ATOM 653 C CA . TRP A 1 83 ? 10.110 5.351 -13.560 1.00 81.44 83 TRP A CA 1
ATOM 654 C C . TRP A 1 83 ? 11.513 5.292 -14.168 1.00 81.44 83 TRP A C 1
ATOM 656 O O . TRP A 1 83 ? 11.630 5.272 -15.392 1.00 81.44 83 TRP A O 1
ATOM 666 N N . LYS A 1 84 ? 12.566 5.162 -13.348 1.00 80.94 84 LYS A N 1
ATOM 667 C CA . LYS A 1 84 ? 13.942 4.987 -13.845 1.00 80.94 84 LYS A CA 1
ATOM 668 C C . LYS A 1 84 ? 14.066 3.772 -14.758 1.00 80.94 84 LYS A C 1
ATOM 670 O O . LYS A 1 84 ? 14.580 3.912 -15.862 1.00 80.94 84 LYS A O 1
ATOM 675 N N . ARG A 1 85 ? 13.534 2.613 -14.354 1.00 78.94 85 ARG A N 1
ATOM 676 C CA . ARG A 1 85 ? 13.549 1.395 -15.185 1.00 78.94 85 ARG A CA 1
ATOM 677 C C . ARG A 1 85 ? 12.823 1.600 -16.514 1.00 78.94 85 ARG A C 1
ATOM 679 O O . ARG A 1 85 ? 13.310 1.150 -17.548 1.00 78.94 85 ARG A O 1
ATOM 686 N N . LYS A 1 86 ? 11.684 2.299 -16.508 1.00 78.31 86 LYS A N 1
ATOM 687 C CA . LYS A 1 86 ? 10.927 2.618 -17.725 1.00 78.31 86 LYS A CA 1
ATOM 688 C C . LYS A 1 86 ? 11.714 3.547 -18.648 1.00 78.31 86 LYS A C 1
ATOM 690 O O . LYS A 1 86 ? 11.816 3.264 -19.836 1.00 78.31 86 LYS A O 1
ATOM 695 N N . VAL A 1 87 ? 12.303 4.611 -18.102 1.00 80.19 87 VAL A N 1
ATOM 696 C CA . VAL A 1 87 ? 13.141 5.548 -18.862 1.00 80.19 87 VAL A CA 1
ATOM 697 C C . VAL A 1 87 ? 14.378 4.847 -19.427 1.00 80.19 87 VAL A C 1
ATOM 699 O O . VAL A 1 87 ? 14.693 5.022 -20.598 1.00 80.19 87 VAL A O 1
ATOM 702 N N . GLU A 1 88 ? 15.055 4.004 -18.648 1.00 76.31 88 GLU A N 1
ATOM 703 C CA . GLU A 1 88 ? 16.204 3.221 -19.119 1.00 76.31 88 GLU A CA 1
ATOM 704 C C . GLU A 1 88 ? 15.826 2.233 -20.229 1.00 76.31 88 GLU A C 1
ATOM 706 O O . GLU A 1 88 ? 16.564 2.096 -21.208 1.00 76.31 88 GLU A O 1
ATOM 711 N N . ALA A 1 89 ? 14.673 1.569 -20.112 1.00 76.12 89 ALA A N 1
ATOM 712 C CA . ALA A 1 89 ? 14.153 0.690 -21.156 1.00 76.12 89 ALA A CA 1
ATOM 713 C C . ALA A 1 89 ? 13.820 1.468 -22.440 1.00 76.12 89 ALA A C 1
ATOM 715 O O . ALA A 1 89 ? 14.144 1.012 -23.537 1.00 76.12 89 ALA A O 1
ATOM 716 N N . GLU A 1 90 ? 13.235 2.660 -22.315 1.00 73.31 90 GLU A N 1
ATOM 717 C CA . GLU A 1 90 ? 12.912 3.533 -23.445 1.00 73.31 90 GLU A CA 1
ATOM 718 C C . GLU A 1 90 ? 14.177 4.061 -24.140 1.00 73.31 90 GLU A C 1
ATOM 720 O O . GLU A 1 90 ? 14.280 4.007 -25.366 1.00 73.31 90 GLU A O 1
ATOM 725 N N . ILE A 1 91 ? 15.186 4.486 -23.371 1.00 73.31 91 ILE A N 1
ATOM 726 C CA . ILE A 1 91 ? 16.495 4.895 -23.900 1.00 73.31 91 ILE A CA 1
ATOM 727 C C . ILE A 1 91 ? 17.160 3.731 -24.642 1.00 73.31 91 ILE A C 1
ATOM 729 O O . ILE A 1 91 ? 17.672 3.926 -25.745 1.00 73.31 91 ILE A O 1
ATOM 733 N N . ARG A 1 92 ? 17.136 2.519 -24.074 1.00 66.94 92 ARG A N 1
ATOM 734 C CA . ARG A 1 92 ? 17.724 1.321 -24.692 1.00 66.94 92 ARG A CA 1
ATOM 735 C C . ARG A 1 92 ? 17.016 0.939 -25.991 1.00 66.94 92 ARG A C 1
ATOM 737 O O . ARG A 1 92 ? 17.685 0.738 -26.998 1.00 66.94 92 ARG A O 1
ATOM 744 N N . SER A 1 93 ? 15.684 0.930 -25.991 1.00 66.56 93 SER A N 1
ATOM 745 C CA . SER A 1 93 ? 14.877 0.663 -27.187 1.00 66.56 93 SER A CA 1
ATOM 746 C C . SER A 1 93 ? 15.127 1.702 -28.286 1.00 66.56 93 SER A C 1
ATOM 748 O O . SER A 1 93 ? 15.290 1.359 -29.458 1.00 66.56 93 SER A O 1
ATOM 750 N N . ARG A 1 94 ? 15.254 2.981 -27.913 1.00 61.25 94 ARG A N 1
ATOM 751 C CA . ARG A 1 94 ? 15.617 4.049 -28.849 1.00 61.25 94 ARG A CA 1
ATOM 752 C C . ARG A 1 94 ? 17.039 3.882 -29.394 1.00 61.25 94 ARG A C 1
ATOM 754 O O . ARG A 1 94 ? 17.270 4.182 -30.561 1.00 61.25 94 ARG A O 1
ATOM 761 N N . HIS A 1 95 ? 17.981 3.390 -28.591 1.00 57.47 95 HIS A N 1
ATOM 762 C CA . HIS A 1 95 ? 19.352 3.121 -29.028 1.00 57.47 95 HIS A CA 1
ATOM 763 C C . HIS A 1 95 ? 19.430 1.937 -30.007 1.00 57.47 95 HIS A C 1
ATOM 765 O O . HIS A 1 95 ? 20.155 2.019 -30.995 1.00 57.47 95 HIS A O 1
ATOM 771 N N . GLU A 1 96 ? 18.645 0.875 -29.799 1.00 57.38 96 GLU A N 1
ATOM 772 C CA . GLU A 1 96 ? 18.526 -0.240 -30.754 1.00 57.38 96 GLU A CA 1
ATOM 773 C C . GLU A 1 96 ? 17.912 0.204 -32.091 1.00 57.38 96 GLU A C 1
ATOM 775 O O . GLU A 1 96 ? 18.400 -0.182 -33.153 1.00 57.38 96 GLU A O 1
ATOM 780 N N . LEU A 1 97 ? 16.900 1.080 -32.061 1.00 55.22 97 LEU A N 1
ATOM 781 C CA . LEU A 1 97 ? 16.302 1.655 -33.273 1.00 55.22 97 LEU A CA 1
ATOM 782 C C . LEU A 1 97 ? 17.283 2.543 -34.055 1.00 55.22 97 LEU A C 1
ATOM 784 O O . LEU A 1 97 ? 17.289 2.511 -35.282 1.00 55.22 97 LEU A O 1
ATOM 788 N N . VAL A 1 98 ? 18.134 3.313 -33.370 1.00 52.28 98 VAL A N 1
ATOM 789 C CA . VAL A 1 98 ? 19.149 4.161 -34.023 1.00 52.28 98 VAL A CA 1
ATOM 790 C C . VAL A 1 98 ? 20.338 3.331 -34.530 1.00 52.28 98 VAL A C 1
ATOM 792 O O . VAL A 1 98 ? 20.849 3.602 -35.615 1.00 52.28 98 VAL A O 1
ATOM 795 N N . GLY A 1 99 ? 20.740 2.275 -33.814 1.00 50.75 99 GLY A N 1
ATOM 796 C CA . GLY A 1 99 ? 21.798 1.350 -34.243 1.00 50.75 99 GLY A CA 1
ATOM 797 C C . GLY A 1 99 ? 21.414 0.452 -35.429 1.00 50.75 99 GLY A C 1
ATOM 798 O O . GLY A 1 99 ? 22.291 0.008 -36.166 1.00 50.75 99 GLY A O 1
ATOM 799 N N . GLY A 1 100 ? 20.117 0.217 -35.656 1.00 48.12 100 GLY A N 1
ATOM 800 C CA . GLY A 1 100 ? 19.607 -0.553 -36.797 1.00 48.12 100 GLY A CA 1
ATOM 801 C C . GLY A 1 100 ? 19.499 0.218 -38.122 1.00 48.12 100 GLY A C 1
ATOM 802 O O . GLY A 1 100 ? 19.364 -0.411 -39.170 1.00 48.12 100 GLY A O 1
ATOM 803 N N . VAL A 1 101 ? 19.570 1.556 -38.105 1.00 48.72 101 VAL A N 1
ATOM 804 C CA . VAL A 1 101 ? 19.336 2.408 -39.294 1.00 48.72 101 VAL A CA 1
ATOM 805 C C . VAL A 1 101 ? 20.630 2.863 -39.984 1.00 48.72 101 VAL A C 1
ATOM 807 O O . VAL A 1 101 ? 20.588 3.348 -41.110 1.00 48.72 101 VAL A O 1
ATOM 810 N N . VAL A 1 102 ? 21.811 2.622 -39.409 1.00 46.81 102 VAL A N 1
ATOM 811 C CA . VAL A 1 102 ? 23.093 2.963 -40.059 1.00 46.81 102 VAL A CA 1
ATOM 812 C C . VAL A 1 102 ? 23.722 1.725 -40.710 1.00 46.81 102 VAL A C 1
ATOM 814 O O . VAL A 1 102 ? 24.879 1.392 -40.479 1.00 46.81 102 VAL A O 1
ATOM 817 N N . LYS A 1 103 ? 22.975 1.043 -41.586 1.00 48.38 103 LYS A N 1
ATOM 818 C CA . LYS A 1 103 ? 23.597 0.425 -42.768 1.00 48.38 103 LYS A CA 1
ATOM 819 C C . LYS A 1 103 ? 23.641 1.501 -43.848 1.00 48.38 103 LYS A C 1
ATOM 821 O O . LYS A 1 103 ? 22.868 1.472 -44.795 1.00 48.38 103 LYS A O 1
ATOM 826 N N . HIS A 1 104 ? 24.497 2.502 -43.645 1.00 40.75 104 HIS A N 1
ATOM 827 C CA . HIS A 1 104 ? 24.880 3.384 -44.738 1.00 40.75 104 HIS A CA 1
ATOM 828 C C . HIS A 1 104 ? 25.636 2.517 -45.743 1.00 40.75 104 HIS A C 1
ATOM 830 O O . HIS A 1 104 ? 26.758 2.084 -45.481 1.00 40.75 104 HIS A O 1
ATOM 836 N N . GLU A 1 105 ? 24.980 2.221 -46.861 1.00 44.44 105 GLU A N 1
ATOM 837 C CA . GLU A 1 105 ? 25.647 1.810 -48.086 1.00 44.44 105 GLU A CA 1
ATOM 838 C C . GLU A 1 105 ? 26.664 2.913 -48.411 1.00 44.44 105 GLU A C 1
ATOM 840 O O . GLU A 1 105 ? 26.304 4.044 -48.740 1.00 44.44 105 GLU A O 1
ATOM 845 N N . LEU A 1 106 ? 27.941 2.613 -48.174 1.00 43.94 106 LEU A N 1
ATOM 846 C CA . LEU A 1 106 ? 29.046 3.403 -48.699 1.00 43.94 106 LEU A CA 1
ATOM 847 C C . LEU A 1 106 ? 29.016 3.233 -50.230 1.00 43.94 106 LEU A C 1
ATOM 849 O O . LEU A 1 106 ? 29.012 2.081 -50.671 1.00 43.94 106 LEU A O 1
ATOM 853 N N . PRO A 1 107 ? 28.935 4.326 -51.013 1.00 55.50 107 PRO A N 1
ATOM 854 C CA . PRO A 1 107 ? 29.011 4.261 -52.471 1.00 55.50 107 PRO A CA 1
ATOM 855 C C . PRO A 1 107 ? 30.381 3.778 -52.963 1.00 55.50 107 PRO A C 1
ATOM 857 O O . PRO A 1 107 ? 31.389 4.012 -52.254 1.00 55.50 107 PRO A O 1
#